Protein AF-A0A5S4F468-F1 (afdb_monomer)

Sequence (170 aa):
MPEMDIAKIVAVVKQGKTVVSGEDSMIVDAVLRATEENRKATFYVPRALHEEVMARYWTSERLKQTGTEPVSDEEARRIKAELDLDINGYSNRIDCPRCGHVYDMYEFLKQGIAEHGREIVEGILALEDAAVIRVNPVQSLVCPNCKLLMRGHPHYYGHCQYACCRGGQV

pLDDT: mean 80.45, std 15.69, range [24.47, 96.12]

Structure (mmCIF, N/CA/C/O backbone):
data_AF-A0A5S4F468-F1
#
_entry.id   AF-A0A5S4F468-F1
#
loop_
_atom_site.group_PDB
_atom_site.id
_atom_site.type_symbol
_atom_site.label_atom_id
_atom_site.label_alt_id
_atom_site.label_comp_id
_atom_site.label_asym_id
_atom_site.label_entity_id
_atom_site.label_seq_id
_atom_site.pdbx_PDB_ins_code
_atom_site.Cartn_x
_atom_site.Cartn_y
_atom_site.Cartn_z
_atom_site.occupancy
_atom_site.B_iso_or_equiv
_atom_site.auth_seq_id
_atom_site.auth_comp_id
_atom_site.auth_asym_id
_atom_site.auth_atom_id
_atom_site.pdbx_PDB_model_num
ATOM 1 N N . MET A 1 1 ? 21.076 -14.473 -15.561 1.00 47.00 1 MET A N 1
ATOM 2 C CA . MET A 1 1 ? 19.939 -13.556 -15.776 1.00 47.00 1 MET A CA 1
ATOM 3 C C . MET A 1 1 ? 18.676 -14.382 -15.650 1.00 47.00 1 MET A C 1
ATOM 5 O O . MET A 1 1 ? 18.657 -15.445 -16.261 1.00 47.00 1 MET A O 1
ATOM 9 N N . PRO A 1 2 ? 17.692 -13.976 -14.835 1.00 62.06 2 PRO A N 1
ATOM 10 C CA . PRO A 1 2 ? 16.411 -14.669 -14.799 1.00 62.06 2 PRO A CA 1
ATOM 11 C C . PRO A 1 2 ? 15.790 -14.651 -16.200 1.00 62.06 2 PRO A C 1
ATOM 13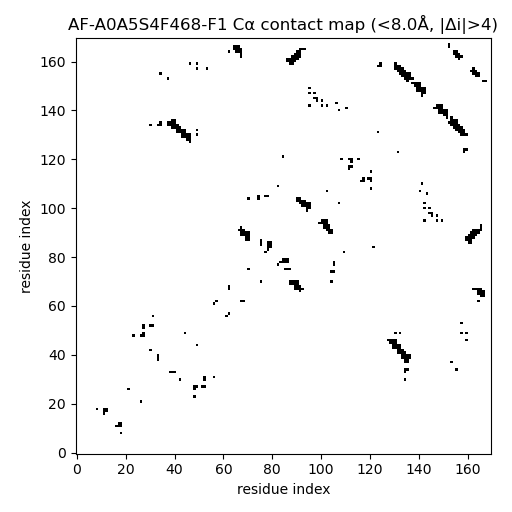 O O . PRO A 1 2 ? 15.835 -13.637 -16.897 1.00 62.06 2 PRO A O 1
ATOM 16 N N . GLU A 1 3 ? 15.295 -15.803 -16.635 1.00 73.56 3 GLU A N 1
ATOM 17 C CA . GLU A 1 3 ? 14.677 -15.959 -17.946 1.00 73.56 3 GLU A CA 1
ATOM 18 C C . GLU A 1 3 ? 13.300 -15.285 -17.949 1.00 73.56 3 GLU A C 1
ATOM 20 O O . GLU A 1 3 ? 12.520 -15.414 -17.004 1.00 73.56 3 GLU A O 1
ATOM 25 N N . MET A 1 4 ? 13.011 -14.526 -19.004 1.00 78.62 4 MET A N 1
ATOM 26 C CA . MET A 1 4 ? 11.739 -13.828 -19.139 1.00 78.62 4 MET A CA 1
ATOM 27 C C . MET A 1 4 ? 10.638 -14.819 -19.535 1.00 78.62 4 MET A C 1
ATOM 29 O O . MET A 1 4 ? 10.626 -15.341 -20.649 1.00 78.62 4 MET A O 1
ATOM 33 N N . ASP A 1 5 ? 9.673 -15.032 -18.642 1.00 87.62 5 ASP A N 1
ATOM 34 C CA . ASP A 1 5 ? 8.510 -15.887 -18.894 1.00 87.62 5 ASP A CA 1
ATOM 35 C C . ASP A 1 5 ? 7.449 -15.140 -19.725 1.00 87.62 5 ASP A C 1
ATOM 37 O O . ASP A 1 5 ? 6.533 -14.489 -19.209 1.00 87.62 5 ASP A O 1
ATOM 41 N N . ILE A 1 6 ? 7.580 -15.232 -21.051 1.00 88.81 6 ILE A N 1
ATOM 42 C CA . ILE A 1 6 ? 6.653 -14.616 -22.011 1.00 88.81 6 ILE A CA 1
ATOM 43 C C . ILE A 1 6 ? 5.212 -15.112 -21.816 1.00 88.81 6 ILE A C 1
ATOM 45 O O . ILE A 1 6 ? 4.272 -14.340 -22.016 1.00 88.81 6 ILE A O 1
ATOM 49 N N . ALA A 1 7 ? 5.001 -16.367 -21.408 1.00 92.31 7 ALA A N 1
ATOM 50 C CA . ALA A 1 7 ? 3.656 -16.917 -21.249 1.00 92.31 7 ALA A CA 1
ATOM 51 C C . ALA A 1 7 ? 2.892 -16.207 -20.123 1.00 92.31 7 ALA A C 1
ATOM 53 O O . ALA A 1 7 ? 1.719 -15.856 -20.298 1.00 92.31 7 ALA A O 1
ATOM 54 N N . LYS A 1 8 ? 3.566 -15.913 -19.005 1.00 88.25 8 LYS A N 1
ATOM 55 C CA . LYS A 1 8 ? 2.991 -15.114 -17.912 1.00 88.25 8 LYS A CA 1
ATOM 56 C C . LYS A 1 8 ? 2.694 -13.679 -18.337 1.00 88.25 8 LYS A C 1
ATOM 58 O O . LYS A 1 8 ? 1.619 -13.171 -18.021 1.00 88.25 8 LYS A O 1
ATOM 63 N N . ILE A 1 9 ? 3.584 -13.050 -19.108 1.00 87.50 9 ILE A N 1
ATOM 64 C CA . ILE A 1 9 ? 3.349 -11.702 -19.656 1.00 87.50 9 ILE A CA 1
ATOM 65 C C . ILE A 1 9 ? 2.096 -11.701 -20.542 1.00 87.50 9 ILE A C 1
ATOM 67 O O . ILE A 1 9 ? 1.200 -10.876 -20.356 1.00 87.50 9 ILE A O 1
ATOM 71 N N . VAL A 1 10 ? 1.982 -12.664 -21.461 1.00 90.56 10 VAL A N 1
ATOM 72 C CA . VAL A 1 10 ? 0.810 -12.807 -22.339 1.00 90.56 10 VAL A CA 1
ATOM 73 C C . VAL A 1 10 ? -0.467 -13.038 -21.530 1.00 90.56 10 VAL A C 1
ATOM 75 O O . VAL A 1 10 ? -1.507 -12.466 -21.86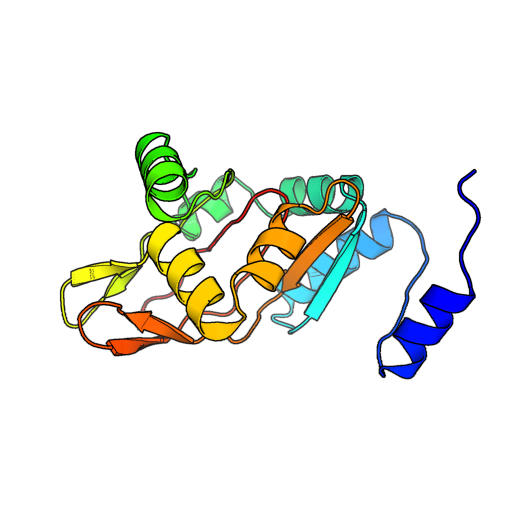2 1.00 90.56 10 VAL A O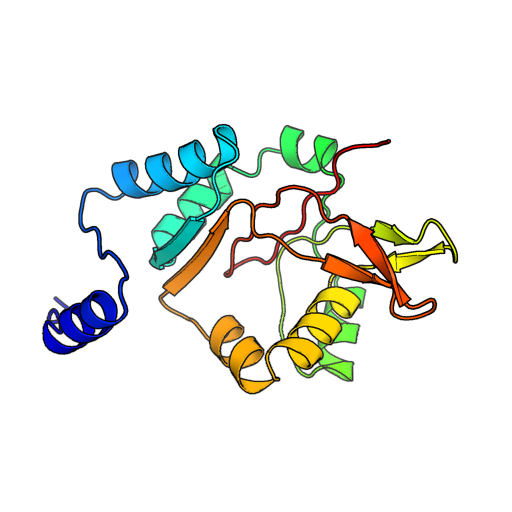 1
ATOM 78 N N . ALA A 1 11 ? -0.414 -13.841 -20.466 1.00 91.94 11 ALA A N 1
ATOM 79 C CA . ALA A 1 11 ? -1.563 -14.080 -19.596 1.00 91.94 11 ALA A CA 1
ATOM 80 C C . ALA A 1 11 ? -2.050 -12.790 -18.915 1.00 91.94 11 ALA A C 1
ATOM 82 O O . ALA A 1 11 ? -3.249 -12.514 -18.934 1.00 91.94 11 ALA A O 1
ATOM 83 N N . VAL A 1 12 ? -1.134 -11.972 -18.385 1.00 87.62 12 VAL A N 1
ATOM 84 C CA . VAL A 1 12 ? -1.458 -10.672 -17.771 1.00 87.62 12 VAL A CA 1
ATOM 85 C C . VAL A 1 12 ? -2.080 -9.722 -18.797 1.00 87.62 12 VAL A C 1
ATOM 87 O O . VAL A 1 12 ? -3.121 -9.119 -18.533 1.00 87.62 12 VAL A O 1
ATOM 90 N N . VAL A 1 13 ? -1.506 -9.636 -20.000 1.00 91.56 13 VAL A N 1
ATOM 91 C CA . VAL A 1 13 ? -2.027 -8.766 -21.067 1.00 91.56 13 VAL A CA 1
ATOM 92 C C . VAL A 1 13 ? -3.424 -9.199 -21.525 1.00 91.56 13 VAL A C 1
ATOM 94 O O . VAL A 1 13 ? -4.307 -8.359 -21.699 1.00 91.56 13 VAL A O 1
ATOM 97 N N . LYS A 1 14 ? -3.685 -10.509 -21.638 1.00 92.88 14 LYS A N 1
ATOM 98 C CA . LYS A 1 14 ? -5.017 -11.046 -21.982 1.00 92.88 14 LYS A CA 1
ATOM 99 C C . LYS A 1 14 ? -6.108 -10.693 -20.966 1.00 92.88 14 LYS A C 1
ATOM 101 O O . LYS A 1 14 ? -7.279 -10.694 -21.328 1.00 92.88 14 LYS A O 1
ATOM 106 N N . GLN A 1 15 ? -5.747 -10.353 -19.730 1.00 89.62 15 GLN A N 1
ATOM 107 C CA . GLN A 1 15 ? -6.682 -9.866 -18.708 1.00 89.62 15 GLN A CA 1
ATOM 108 C C . GLN A 1 15 ? -6.983 -8.358 -18.836 1.00 89.62 15 GLN A C 1
ATOM 110 O O . GLN A 1 15 ? -7.555 -7.758 -17.924 1.00 89.62 15 GLN A O 1
ATOM 115 N N . GLY A 1 16 ? -6.579 -7.720 -19.942 1.00 85.62 16 GLY A N 1
ATOM 116 C CA . GLY A 1 16 ? -6.773 -6.288 -20.183 1.00 85.62 16 GLY A CA 1
ATOM 117 C C . GLY A 1 16 ? -5.807 -5.400 -19.397 1.00 85.62 16 GLY A C 1
ATOM 118 O O . GLY A 1 16 ? -6.103 -4.228 -19.165 1.00 85.62 16 GLY A O 1
ATOM 119 N N . LYS A 1 17 ? -4.679 -5.953 -18.936 1.00 88.19 17 LYS A N 1
ATOM 120 C CA . LYS A 1 17 ? -3.620 -5.208 -18.243 1.00 88.19 17 LYS A CA 1
ATOM 121 C C . LYS A 1 17 ? -2.513 -4.812 -19.218 1.00 88.19 17 LYS A C 1
ATOM 123 O O . LYS A 1 17 ? -2.329 -5.441 -20.256 1.00 88.19 17 LYS A O 1
ATOM 128 N N . THR A 1 18 ? -1.742 -3.798 -18.844 1.00 88.44 18 THR A N 1
ATOM 129 C CA . THR A 1 18 ? -0.567 -3.350 -19.600 1.00 88.44 18 THR A CA 1
ATOM 130 C C . THR A 1 18 ? 0.695 -3.698 -18.825 1.00 88.44 18 THR A C 1
ATOM 132 O O . THR A 1 18 ? 0.766 -3.439 -17.625 1.00 88.44 18 THR A O 1
ATOM 135 N N . VAL A 1 19 ? 1.692 -4.254 -19.514 1.00 90.00 19 VAL A N 1
ATOM 136 C CA . VAL A 1 19 ? 3.047 -4.454 -18.985 1.00 90.00 19 VAL A CA 1
ATOM 137 C C . VAL A 1 19 ? 3.958 -3.414 -19.630 1.00 90.00 19 VAL A C 1
ATOM 139 O O . VAL A 1 19 ? 3.964 -3.276 -20.852 1.00 90.00 19 VAL A O 1
ATOM 142 N N . VAL A 1 20 ? 4.701 -2.670 -18.812 1.00 89.38 20 VAL A N 1
ATOM 143 C CA . VAL A 1 20 ? 5.655 -1.648 -19.260 1.00 89.38 20 VAL A CA 1
ATOM 144 C C . VAL A 1 20 ? 7.045 -2.070 -18.800 1.00 89.38 20 VAL A C 1
ATOM 146 O O . VAL A 1 20 ? 7.231 -2.377 -17.628 1.00 89.38 20 VAL A O 1
ATOM 149 N N . SER A 1 21 ? 8.006 -2.083 -19.722 1.00 88.69 21 SER A N 1
ATOM 150 C CA . SER A 1 21 ? 9.425 -2.309 -19.440 1.00 88.69 21 SER A CA 1
ATOM 151 C C . SER A 1 21 ? 10.203 -1.089 -19.915 1.00 88.69 21 SER A C 1
ATOM 153 O O . SER A 1 21 ? 10.011 -0.646 -21.046 1.00 88.69 21 SER A O 1
ATOM 155 N N . GLY A 1 22 ? 11.068 -0.547 -19.068 1.00 90.19 22 GLY A N 1
ATOM 156 C CA . GLY A 1 22 ? 11.869 0.634 -19.369 1.00 90.19 22 GLY A CA 1
ATOM 157 C C . GLY A 1 22 ? 12.876 0.904 -18.261 1.00 90.19 22 GLY A C 1
ATOM 158 O O . GLY A 1 22 ? 13.072 0.056 -17.395 1.00 90.19 22 GLY A O 1
ATOM 159 N N . GLU A 1 23 ? 13.510 2.072 -18.307 1.00 94.50 23 GLU A N 1
ATOM 160 C CA . GLU A 1 23 ? 14.454 2.499 -17.273 1.00 94.50 23 GLU A CA 1
ATOM 161 C C . GLU A 1 23 ? 13.760 2.681 -15.917 1.00 94.50 23 GLU A C 1
ATOM 163 O O . GLU A 1 23 ? 12.628 3.169 -15.845 1.00 94.50 23 GLU A O 1
ATOM 168 N N . ASP A 1 24 ? 14.467 2.332 -14.845 1.00 94.56 24 ASP A N 1
ATOM 169 C CA . ASP A 1 24 ? 13.992 2.416 -13.460 1.00 94.56 24 ASP A CA 1
ATOM 170 C C . ASP A 1 24 ? 13.454 3.816 -13.115 1.00 94.56 24 ASP A C 1
ATOM 172 O O . ASP A 1 24 ? 12.340 3.955 -12.603 1.00 94.56 24 ASP A O 1
ATOM 176 N N . SER A 1 25 ? 14.185 4.863 -13.512 1.00 95.00 25 SER A N 1
ATOM 177 C CA . SER A 1 25 ? 13.814 6.272 -13.324 1.00 95.00 25 SER A CA 1
ATOM 178 C C . SER A 1 25 ? 12.472 6.627 -13.973 1.00 95.00 25 SER A C 1
ATOM 180 O O . SER A 1 25 ? 11.645 7.303 -13.363 1.00 95.00 25 SER A O 1
ATOM 182 N N . MET A 1 26 ? 12.210 6.122 -15.183 1.00 96.12 26 MET A N 1
ATOM 183 C CA . MET A 1 26 ? 10.952 6.344 -15.898 1.00 96.12 26 MET A CA 1
ATOM 184 C C . MET A 1 26 ? 9.768 5.734 -15.137 1.00 96.12 26 MET A C 1
ATOM 186 O O . MET A 1 26 ? 8.693 6.335 -15.080 1.00 96.12 26 MET A O 1
ATOM 190 N N . ILE A 1 27 ? 9.948 4.544 -14.556 1.00 94.62 27 ILE A N 1
ATOM 191 C CA . ILE A 1 27 ? 8.904 3.872 -13.774 1.00 94.62 27 ILE A CA 1
ATOM 192 C C . ILE A 1 27 ? 8.648 4.624 -12.465 1.00 94.62 27 ILE A C 1
ATOM 194 O O . ILE A 1 27 ? 7.490 4.884 -12.136 1.00 94.62 27 ILE A O 1
ATOM 198 N N . VAL A 1 28 ? 9.705 5.028 -11.756 1.00 93.81 28 VAL A N 1
ATOM 199 C CA . VAL A 1 28 ? 9.604 5.825 -10.522 1.00 93.81 28 VAL A CA 1
ATOM 200 C C . VAL A 1 28 ? 8.862 7.138 -10.787 1.00 93.81 28 VAL A C 1
ATOM 202 O O . VAL A 1 28 ? 7.883 7.445 -10.102 1.00 93.81 28 VAL A O 1
ATOM 205 N N . ASP A 1 29 ? 9.250 7.876 -11.828 1.00 94.62 29 ASP A N 1
ATOM 206 C CA . ASP A 1 29 ? 8.608 9.140 -12.197 1.00 94.62 29 ASP A CA 1
ATOM 207 C C . ASP A 1 29 ? 7.143 8.939 -12.622 1.00 94.62 29 ASP A C 1
ATOM 209 O O . ASP A 1 29 ? 6.286 9.767 -12.307 1.00 94.62 29 ASP A O 1
ATOM 213 N N . ALA A 1 30 ? 6.807 7.825 -13.284 1.00 94.12 30 ALA A N 1
ATOM 214 C CA . ALA A 1 30 ? 5.423 7.502 -13.634 1.00 94.12 30 ALA A CA 1
ATOM 215 C C . ALA A 1 30 ? 4.537 7.285 -12.393 1.00 94.12 30 ALA A C 1
ATOM 217 O O . ALA A 1 30 ? 3.392 7.751 -12.369 1.00 94.12 30 ALA A O 1
ATOM 218 N N . VAL A 1 31 ? 5.057 6.616 -11.358 1.00 90.44 31 VAL A N 1
ATOM 219 C CA . VAL A 1 31 ? 4.343 6.408 -10.086 1.00 90.44 31 VAL A CA 1
ATOM 220 C C . VAL A 1 31 ? 4.129 7.737 -9.356 1.00 90.44 31 VAL A C 1
ATOM 222 O O . VAL A 1 31 ? 3.010 8.040 -8.924 1.00 90.44 31 VAL A O 1
ATOM 225 N N . LEU A 1 32 ? 5.181 8.554 -9.246 1.00 89.69 32 LEU A N 1
ATOM 226 C CA . LEU A 1 32 ? 5.118 9.853 -8.572 1.00 89.69 32 LEU A CA 1
ATOM 227 C C . LEU A 1 32 ? 4.145 10.800 -9.282 1.00 89.69 32 LEU A C 1
ATOM 229 O O . LEU A 1 32 ? 3.236 11.332 -8.643 1.00 89.69 32 LEU A O 1
ATOM 233 N N . ARG A 1 33 ? 4.229 10.906 -10.613 1.00 91.44 33 ARG A N 1
ATOM 234 C CA . ARG A 1 33 ? 3.299 11.715 -11.414 1.00 91.44 33 ARG A CA 1
ATOM 235 C C . ARG A 1 33 ? 1.853 11.265 -11.291 1.00 91.44 33 ARG A C 1
ATOM 237 O O . ARG A 1 33 ? 0.963 12.103 -11.188 1.00 91.44 33 ARG A O 1
ATOM 244 N N . ALA A 1 34 ? 1.586 9.956 -11.293 1.00 89.56 34 ALA A N 1
ATOM 245 C CA . ALA A 1 34 ? 0.227 9.460 -11.078 1.00 89.56 34 ALA A CA 1
ATOM 246 C C . ALA A 1 34 ? -0.335 9.940 -9.730 1.00 89.56 34 ALA A C 1
ATOM 248 O O . ALA A 1 34 ? -1.534 10.204 -9.620 1.00 89.56 34 ALA A O 1
ATOM 249 N N . THR A 1 35 ? 0.531 10.081 -8.727 1.00 81.75 35 THR A N 1
ATOM 250 C CA . THR A 1 35 ? 0.148 10.558 -7.400 1.00 81.75 35 THR A CA 1
ATOM 251 C C . THR A 1 35 ? -0.108 12.062 -7.396 1.00 81.75 35 THR A C 1
ATOM 253 O O . THR A 1 35 ? -1.159 12.491 -6.926 1.00 81.75 35 THR A O 1
ATOM 256 N N . GLU A 1 36 ? 0.801 12.852 -7.971 1.00 82.19 36 GLU A N 1
ATOM 257 C CA . GLU A 1 36 ? 0.681 14.314 -8.102 1.00 82.19 36 GLU A CA 1
ATOM 258 C C . GLU A 1 36 ? -0.551 14.734 -8.913 1.00 82.19 36 GLU A C 1
ATOM 260 O O . GLU A 1 36 ? -1.266 15.661 -8.544 1.00 82.19 36 GLU A O 1
ATOM 265 N N . GLU A 1 37 ? -0.842 14.012 -9.994 1.00 85.19 37 GLU A N 1
ATOM 266 C CA . GLU A 1 37 ? -1.972 14.284 -10.886 1.00 85.19 37 GLU A CA 1
ATOM 267 C C . GLU A 1 37 ? -3.299 13.686 -10.384 1.00 85.19 37 GLU A C 1
ATOM 269 O O . GLU A 1 37 ? -4.297 13.690 -11.106 1.00 85.19 37 GLU A O 1
ATOM 274 N N . ASN A 1 38 ? -3.326 13.141 -9.163 1.00 76.94 38 ASN A N 1
ATOM 275 C CA . ASN A 1 38 ? -4.496 12.500 -8.561 1.00 76.94 38 ASN A CA 1
ATOM 276 C C . ASN A 1 38 ? -5.126 11.397 -9.447 1.00 76.94 38 ASN A C 1
ATOM 278 O O . ASN A 1 38 ? -6.347 11.201 -9.484 1.00 76.94 38 ASN A O 1
ATOM 282 N N . ARG A 1 39 ? -4.296 10.673 -10.210 1.00 85.31 39 ARG A N 1
ATOM 283 C CA . ARG A 1 39 ? -4.739 9.567 -11.068 1.00 85.31 39 ARG A CA 1
ATOM 284 C C . ARG A 1 39 ? -4.917 8.299 -10.251 1.00 85.31 39 ARG A C 1
ATOM 286 O O . ARG A 1 39 ? -4.223 8.083 -9.265 1.00 85.31 39 ARG A O 1
ATOM 293 N N . LYS A 1 40 ? -5.812 7.424 -10.708 1.00 84.88 40 LYS A N 1
ATOM 294 C CA . LYS A 1 40 ? -6.004 6.090 -10.129 1.00 84.88 40 LYS A CA 1
ATOM 295 C C . LYS A 1 40 ? -5.160 5.083 -10.890 1.00 84.88 40 LYS A C 1
ATOM 297 O O . LYS A 1 40 ? -5.371 4.902 -12.088 1.00 84.88 40 LYS A O 1
ATOM 302 N N . ALA A 1 41 ? -4.229 4.430 -10.210 1.00 87.12 41 ALA A N 1
ATOM 303 C CA . ALA A 1 41 ? -3.353 3.441 -10.826 1.00 87.12 41 ALA A CA 1
ATOM 304 C C . ALA A 1 41 ? -2.933 2.359 -9.826 1.00 87.12 41 ALA A C 1
ATOM 306 O O . ALA A 1 41 ? -3.004 2.533 -8.610 1.00 87.12 41 ALA A O 1
ATOM 307 N N . THR A 1 42 ? -2.511 1.209 -10.336 1.00 87.56 42 THR A N 1
ATOM 308 C CA . THR A 1 42 ? -1.855 0.169 -9.541 1.00 87.56 42 THR A CA 1
ATOM 309 C C . THR A 1 42 ? -0.629 -0.292 -10.305 1.00 87.56 42 THR A C 1
ATOM 311 O O . THR A 1 42 ? -0.743 -0.674 -11.468 1.00 87.56 42 THR A O 1
ATOM 314 N N . PHE A 1 43 ? 0.525 -0.218 -9.656 1.00 89.81 43 PHE A N 1
ATOM 315 C CA . PHE A 1 43 ? 1.813 -0.601 -10.208 1.00 89.81 43 PHE A CA 1
ATOM 316 C C . PHE A 1 43 ? 2.308 -1.846 -9.485 1.00 89.81 43 PHE A C 1
ATOM 318 O O . PHE A 1 43 ? 2.239 -1.921 -8.262 1.00 89.81 43 PHE A O 1
ATOM 325 N N . TYR A 1 44 ? 2.814 -2.808 -10.245 1.00 89.12 44 TYR A N 1
ATOM 326 C CA . TYR A 1 44 ? 3.537 -3.962 -9.727 1.00 89.12 44 TYR A CA 1
ATOM 327 C C . TYR A 1 44 ? 4.994 -3.738 -10.106 1.00 89.12 44 TYR A C 1
ATOM 329 O O . TYR A 1 44 ? 5.312 -3.711 -11.295 1.00 89.12 44 TYR A O 1
ATOM 337 N N . VAL A 1 45 ? 5.845 -3.480 -9.121 1.00 90.38 45 VAL A N 1
ATOM 338 C CA . VAL A 1 45 ? 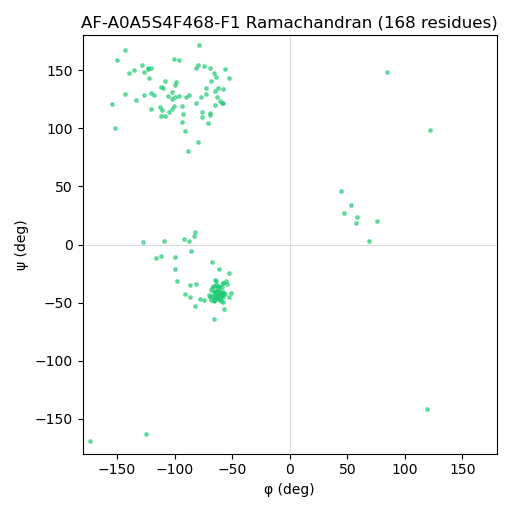7.235 -3.064 -9.344 1.00 90.38 45 VAL A CA 1
ATOM 339 C C . VAL A 1 45 ? 8.191 -3.944 -8.548 1.00 90.38 45 VAL A C 1
ATOM 341 O O . VAL A 1 45 ? 7.789 -4.476 -7.514 1.00 90.38 45 VAL A O 1
ATOM 344 N N . PRO A 1 46 ? 9.453 -4.101 -8.975 1.00 90.44 46 PRO A N 1
ATOM 345 C CA . PRO A 1 46 ? 10.481 -4.687 -8.127 1.00 90.44 46 PRO A CA 1
ATOM 346 C C . PRO A 1 46 ? 10.611 -3.924 -6.808 1.00 90.44 46 PRO A C 1
ATOM 348 O O . PRO A 1 46 ? 10.411 -2.705 -6.759 1.00 90.44 46 PRO A O 1
ATOM 351 N N . ARG A 1 47 ? 11.016 -4.628 -5.750 1.00 86.31 47 ARG A N 1
ATOM 352 C CA . ARG A 1 47 ? 11.230 -4.033 -4.423 1.00 86.31 47 ARG A CA 1
ATOM 353 C C . ARG A 1 47 ? 12.130 -2.789 -4.449 1.00 86.31 47 ARG A C 1
ATOM 355 O O . ARG A 1 47 ? 11.794 -1.796 -3.812 1.00 86.31 47 ARG A O 1
ATOM 362 N N . ALA A 1 48 ? 13.210 -2.809 -5.230 1.00 89.81 48 ALA A N 1
ATOM 363 C CA . ALA A 1 48 ? 14.136 -1.679 -5.347 1.00 89.81 48 ALA A CA 1
ATOM 364 C C . ALA A 1 48 ? 13.449 -0.390 -5.842 1.00 89.81 48 ALA A C 1
ATOM 366 O O . ALA A 1 48 ? 13.646 0.677 -5.266 1.00 89.81 48 ALA A O 1
ATOM 367 N N . LEU A 1 49 ? 12.571 -0.491 -6.849 1.00 91.44 49 LEU A N 1
ATOM 368 C CA . LEU A 1 49 ? 11.818 0.668 -7.342 1.00 91.44 49 LEU A CA 1
ATOM 369 C C . LEU A 1 49 ? 10.822 1.170 -6.306 1.00 91.44 49 LEU A C 1
ATOM 371 O O . LEU A 1 49 ? 10.620 2.372 -6.173 1.00 91.44 49 LEU A O 1
ATOM 375 N N . HIS A 1 50 ? 10.196 0.262 -5.560 1.00 87.69 50 HIS A N 1
ATOM 376 C CA . HIS A 1 50 ? 9.329 0.664 -4.463 1.00 87.69 50 HIS A CA 1
ATOM 377 C C . HIS A 1 50 ? 10.099 1.443 -3.396 1.00 87.69 50 HIS A C 1
ATOM 379 O O . HIS A 1 50 ? 9.634 2.499 -2.981 1.00 87.69 50 HIS A O 1
ATOM 385 N N . GLU A 1 51 ? 11.270 0.966 -2.975 1.00 86.88 51 GLU A N 1
ATOM 386 C CA . GLU A 1 51 ? 12.119 1.671 -2.008 1.00 86.88 51 GLU A CA 1
ATOM 387 C C . GLU A 1 51 ? 12.499 3.075 -2.509 1.00 86.88 51 GLU A C 1
ATOM 389 O O . GLU A 1 51 ? 12.399 4.042 -1.750 1.00 86.88 51 GLU A O 1
ATOM 394 N N . GLU A 1 52 ? 12.821 3.220 -3.797 1.00 91.12 52 GLU A N 1
ATOM 395 C CA . GLU A 1 52 ? 13.108 4.523 -4.405 1.00 91.12 52 GLU A CA 1
ATOM 396 C C . GLU A 1 52 ? 11.883 5.450 -4.427 1.00 91.12 52 GLU A C 1
ATOM 398 O O . GLU A 1 52 ? 11.975 6.614 -4.020 1.00 91.12 52 GLU A O 1
ATOM 403 N N . VAL A 1 53 ? 10.714 4.947 -4.844 1.00 88.94 53 VAL A N 1
ATOM 404 C CA . VAL A 1 53 ? 9.472 5.732 -4.807 1.00 88.94 53 VAL A CA 1
ATOM 405 C C . VAL A 1 53 ? 9.170 6.165 -3.373 1.00 88.94 53 VAL A C 1
ATOM 407 O O . VAL A 1 53 ? 8.862 7.334 -3.150 1.00 88.94 53 VAL A O 1
ATOM 410 N N . MET A 1 54 ? 9.288 5.265 -2.392 1.00 82.44 54 MET A N 1
ATOM 411 C CA . MET A 1 54 ? 9.016 5.575 -0.986 1.00 82.44 54 MET A CA 1
ATOM 412 C C . MET A 1 54 ? 9.956 6.649 -0.447 1.00 82.44 54 MET A C 1
ATOM 414 O O . MET A 1 54 ? 9.485 7.591 0.191 1.00 82.44 54 MET A O 1
ATOM 418 N N . ALA A 1 55 ? 11.253 6.556 -0.749 1.00 85.06 55 ALA A N 1
ATOM 419 C CA . ALA A 1 55 ? 12.244 7.542 -0.332 1.00 85.06 55 ALA A CA 1
ATOM 420 C C . ALA A 1 55 ? 11.969 8.941 -0.913 1.00 85.06 55 ALA A C 1
ATOM 422 O O . ALA A 1 55 ? 12.184 9.944 -0.232 1.00 85.06 55 ALA A O 1
ATOM 423 N N . ARG A 1 56 ? 11.472 9.026 -2.156 1.00 86.94 56 ARG A N 1
ATOM 424 C CA . ARG A 1 56 ? 11.137 10.305 -2.810 1.00 86.94 56 ARG A CA 1
ATOM 425 C C . ARG A 1 56 ? 9.767 10.842 -2.393 1.00 86.94 56 ARG A C 1
ATOM 427 O O . ARG A 1 56 ? 9.587 12.055 -2.302 1.00 86.94 56 ARG A O 1
ATOM 434 N N . TYR A 1 57 ? 8.804 9.959 -2.147 1.00 82.12 57 TYR A N 1
ATOM 435 C CA . TYR A 1 57 ? 7.433 10.332 -1.817 1.00 82.12 57 TYR A CA 1
ATOM 436 C C . TYR A 1 57 ? 7.288 10.778 -0.355 1.00 82.12 57 TYR A C 1
ATOM 438 O O . TYR A 1 57 ? 6.687 11.820 -0.079 1.00 82.12 57 TYR A O 1
ATOM 446 N N . TRP A 1 58 ? 7.852 10.020 0.589 1.00 79.12 58 TRP A N 1
ATOM 447 C CA . TRP A 1 58 ? 7.703 10.265 2.024 1.00 79.12 58 TRP A CA 1
ATOM 448 C C . TRP A 1 58 ? 8.765 11.211 2.572 1.00 79.12 58 TRP A C 1
ATOM 450 O O . TRP A 1 58 ? 9.729 10.813 3.219 1.00 79.12 58 TRP A O 1
ATOM 460 N N . THR A 1 59 ? 8.550 12.506 2.363 1.00 82.50 59 THR A N 1
ATOM 461 C CA . THR A 1 59 ? 9.349 13.542 3.022 1.00 82.50 59 THR A CA 1
ATOM 462 C C . THR A 1 59 ? 8.873 13.772 4.459 1.00 82.50 59 THR A C 1
ATOM 464 O O . THR A 1 59 ? 7.697 13.588 4.780 1.00 82.50 59 THR A O 1
ATOM 467 N N . SER A 1 60 ? 9.759 14.258 5.335 1.00 82.31 60 SER A N 1
ATOM 468 C CA . SER A 1 60 ? 9.393 14.654 6.706 1.00 82.31 60 SER A CA 1
ATOM 469 C C . SER A 1 60 ? 8.264 15.689 6.742 1.00 82.31 60 SER A C 1
ATOM 471 O O . SER A 1 60 ? 7.468 15.714 7.678 1.00 82.31 60 SER A O 1
ATOM 473 N N . GLU A 1 61 ? 8.190 16.556 5.731 1.00 82.50 61 GLU A N 1
ATOM 474 C CA . GLU A 1 61 ? 7.092 17.504 5.567 1.00 82.50 61 GLU A CA 1
ATOM 475 C C . GLU A 1 61 ? 5.784 16.786 5.233 1.00 82.50 61 GLU A C 1
ATOM 477 O O . GLU A 1 61 ? 4.776 17.027 5.898 1.00 82.50 61 GLU A O 1
ATOM 482 N N . ARG A 1 62 ? 5.803 15.857 4.269 1.00 78.38 62 ARG A N 1
ATOM 483 C CA . ARG A 1 62 ? 4.614 15.087 3.902 1.00 78.38 62 ARG A CA 1
ATOM 484 C C . ARG A 1 62 ? 4.122 14.249 5.076 1.00 78.38 62 ARG A C 1
ATOM 486 O O . ARG A 1 62 ? 2.929 14.281 5.344 1.00 78.38 62 ARG A O 1
ATOM 493 N N . LEU A 1 63 ? 5.001 13.577 5.822 1.00 77.12 63 LEU A N 1
ATOM 494 C CA . LEU A 1 63 ? 4.622 12.819 7.025 1.00 77.12 63 LEU A CA 1
ATOM 495 C C . LEU A 1 63 ? 3.896 13.701 8.056 1.00 77.12 63 LEU A C 1
ATOM 497 O O . LEU A 1 63 ? 2.855 13.312 8.575 1.00 77.12 63 LEU A O 1
ATOM 501 N N . LYS A 1 64 ? 4.381 14.931 8.289 1.00 79.50 64 LYS A N 1
ATOM 502 C CA . LYS A 1 64 ? 3.720 15.902 9.180 1.00 79.50 64 LYS A CA 1
ATOM 503 C C . LYS A 1 64 ? 2.367 16.366 8.641 1.00 79.50 64 LYS A C 1
ATOM 505 O O . LYS A 1 64 ? 1.390 16.366 9.383 1.00 79.50 64 LYS A O 1
ATOM 510 N N . GLN A 1 65 ? 2.304 16.755 7.366 1.00 76.06 65 GLN A N 1
ATOM 511 C CA . GLN A 1 65 ? 1.064 17.204 6.716 1.00 76.06 65 GLN A CA 1
ATOM 512 C C . GLN A 1 65 ? 0.000 16.108 6.702 1.00 76.06 65 GLN A C 1
ATOM 514 O O . GLN A 1 65 ? -1.188 16.388 6.828 1.00 76.06 65 GLN A O 1
ATOM 519 N N . THR A 1 66 ? 0.451 14.867 6.543 1.00 71.00 66 THR A N 1
ATOM 520 C CA . THR A 1 66 ? -0.398 13.690 6.473 1.00 71.00 66 THR A CA 1
ATOM 521 C C . THR A 1 66 ? -0.615 13.037 7.829 1.00 71.00 66 THR A C 1
ATOM 523 O O . THR A 1 66 ? -1.196 11.973 7.852 1.00 71.00 66 THR A O 1
ATOM 526 N N . GLY A 1 67 ? -0.147 13.582 8.958 1.00 73.38 67 GLY A N 1
ATOM 527 C CA . GLY A 1 67 ? -0.340 12.971 10.285 1.00 73.38 67 GLY A CA 1
ATOM 528 C C . GLY A 1 67 ? -0.021 11.468 10.363 1.00 73.38 67 GLY A C 1
ATOM 529 O O . GLY A 1 67 ? -0.635 10.757 11.161 1.00 73.38 67 GLY A O 1
ATOM 530 N N . THR A 1 68 ? 0.867 10.998 9.489 1.00 75.56 68 THR A N 1
ATOM 531 C CA . THR A 1 68 ? 1.218 9.596 9.307 1.00 75.56 68 THR A CA 1
ATOM 532 C C . THR A 1 68 ? 2.373 9.280 10.236 1.00 75.56 68 THR A C 1
ATOM 534 O O . THR A 1 68 ? 3.399 9.962 10.225 1.00 75.56 68 THR A O 1
ATOM 537 N N . GLU A 1 69 ? 2.212 8.240 11.042 1.00 78.50 69 GLU A N 1
ATOM 538 C CA . GLU A 1 69 ? 3.190 7.831 12.045 1.00 78.50 69 GLU A CA 1
ATOM 539 C C . GLU A 1 69 ? 3.651 6.402 11.766 1.00 78.50 69 GLU A C 1
ATOM 541 O O . GLU A 1 69 ? 2.887 5.626 11.199 1.00 78.50 69 GLU A O 1
ATOM 546 N N . PRO A 1 70 ? 4.878 6.015 12.147 1.00 79.94 70 PRO A N 1
ATOM 547 C CA . PRO A 1 70 ? 5.267 4.612 12.130 1.00 79.94 70 PRO A CA 1
ATOM 548 C C . PRO A 1 70 ? 4.264 3.754 12.910 1.00 79.94 70 PRO A C 1
ATOM 550 O O . PRO A 1 70 ? 3.756 4.177 13.954 1.00 79.94 70 PRO A O 1
ATOM 553 N N . VAL A 1 71 ? 4.004 2.540 12.427 1.00 82.38 71 VAL A N 1
ATOM 554 C CA . VAL A 1 71 ? 3.258 1.538 13.194 1.00 82.38 71 VAL A CA 1
ATOM 555 C C . VAL A 1 71 ? 4.009 1.292 14.499 1.00 82.38 71 VAL A C 1
ATOM 557 O O . VAL A 1 71 ? 5.186 0.938 14.490 1.00 82.38 71 VAL A O 1
ATOM 560 N N . SER A 1 72 ? 3.333 1.510 15.625 1.00 86.12 72 SER A N 1
ATOM 561 C CA . SER A 1 72 ? 3.929 1.273 16.943 1.00 86.12 72 SER A CA 1
ATOM 562 C C . SER A 1 72 ? 4.133 -0.222 17.204 1.00 86.12 72 SER A C 1
ATOM 564 O O . SER A 1 72 ? 3.331 -1.039 16.752 1.00 86.12 72 SER A O 1
ATOM 566 N N . ASP A 1 73 ? 5.127 -0.576 18.023 1.00 89.38 73 ASP A N 1
ATOM 567 C CA . ASP A 1 73 ? 5.348 -1.966 18.451 1.00 89.38 73 ASP A CA 1
ATOM 568 C C . ASP A 1 73 ? 4.097 -2.588 19.085 1.00 89.38 73 ASP A C 1
ATOM 570 O O . ASP A 1 73 ? 3.841 -3.778 18.929 1.00 89.38 73 ASP A O 1
ATOM 574 N N . GLU A 1 74 ? 3.300 -1.790 19.799 1.00 90.31 74 GLU A N 1
ATOM 575 C CA . GLU A 1 74 ? 2.058 -2.260 20.411 1.00 90.31 74 GLU A CA 1
ATOM 576 C C . GLU A 1 74 ? 0.990 -2.599 19.367 1.00 90.31 74 GLU A C 1
ATOM 578 O O . GLU A 1 74 ? 0.364 -3.655 19.435 1.00 90.31 74 GLU A O 1
ATOM 583 N N . GLU A 1 75 ? 0.817 -1.739 18.362 1.00 88.31 75 GLU A N 1
ATOM 584 C CA . GLU A 1 75 ? -0.103 -1.980 17.248 1.00 88.31 75 GLU A CA 1
ATOM 585 C C . GLU A 1 75 ? 0.333 -3.202 16.426 1.00 88.31 75 GLU A C 1
ATOM 587 O O . GLU A 1 75 ? -0.499 -4.060 16.125 1.00 88.31 75 GLU A O 1
ATOM 592 N N . ALA A 1 76 ? 1.634 -3.333 16.144 1.00 89.50 76 ALA A N 1
ATOM 593 C CA . ALA A 1 76 ? 2.201 -4.492 15.459 1.00 89.50 76 ALA A CA 1
ATOM 594 C C . ALA A 1 76 ? 1.993 -5.788 16.261 1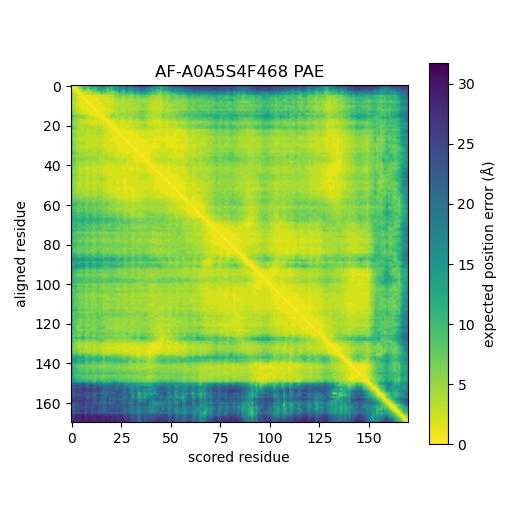.00 89.50 76 ALA A C 1
ATOM 596 O O . ALA A 1 76 ? 1.530 -6.786 15.709 1.00 89.50 76 ALA A O 1
ATOM 597 N N . ARG A 1 77 ? 2.242 -5.772 17.581 1.00 92.88 77 ARG A N 1
ATOM 598 C CA . ARG A 1 77 ? 1.976 -6.921 18.464 1.00 92.88 77 ARG A CA 1
ATOM 599 C C . ARG A 1 77 ? 0.504 -7.310 18.478 1.00 92.88 77 ARG A C 1
ATOM 601 O O . ARG A 1 77 ? 0.205 -8.499 18.392 1.00 92.88 77 ARG A O 1
ATOM 608 N N . ARG A 1 78 ? -0.410 -6.339 18.561 1.00 93.81 78 ARG A N 1
ATOM 609 C CA . ARG A 1 78 ? -1.857 -6.595 18.508 1.00 93.81 78 ARG A CA 1
ATOM 610 C C . ARG A 1 78 ? -2.248 -7.257 17.189 1.00 93.81 78 ARG A C 1
ATOM 612 O O . ARG A 1 78 ? -2.957 -8.258 17.192 1.00 93.81 78 ARG A O 1
ATOM 619 N N . ILE A 1 79 ? -1.757 -6.734 16.066 1.00 92.12 79 ILE A N 1
ATOM 620 C CA . ILE A 1 79 ? -2.025 -7.291 14.733 1.00 92.12 79 ILE A CA 1
ATOM 621 C C . ILE A 1 79 ? -1.468 -8.707 14.611 1.00 92.12 79 ILE A C 1
ATOM 623 O O . ILE A 1 79 ? -2.179 -9.593 14.138 1.00 92.12 79 ILE A O 1
ATOM 627 N N . LYS A 1 80 ? -0.256 -8.956 15.114 1.00 93.31 80 LYS A N 1
ATOM 628 C CA . LYS A 1 80 ? 0.307 -10.304 15.126 1.00 93.31 80 LYS A CA 1
ATOM 629 C C . LYS A 1 80 ? -0.512 -11.259 15.995 1.00 93.31 80 LYS A C 1
ATOM 631 O O . LYS A 1 80 ? -0.793 -12.369 15.566 1.00 93.31 80 LYS A O 1
ATOM 636 N N . ALA A 1 81 ? -0.924 -10.838 17.188 1.00 95.75 81 ALA A N 1
ATOM 637 C CA . ALA A 1 81 ? -1.675 -11.682 18.115 1.00 95.75 81 ALA A CA 1
ATOM 638 C C . ALA A 1 81 ? -3.094 -12.010 17.621 1.00 95.75 81 ALA A C 1
ATOM 640 O O . ALA A 1 81 ? -3.564 -13.130 17.805 1.00 95.75 81 ALA A O 1
ATOM 641 N N . GLU A 1 82 ? -3.782 -11.045 17.011 1.00 95.56 82 GLU A N 1
ATOM 642 C CA . GLU A 1 82 ? -5.194 -11.190 16.644 1.00 95.56 82 GLU A CA 1
ATOM 643 C C . GLU A 1 82 ? -5.421 -11.590 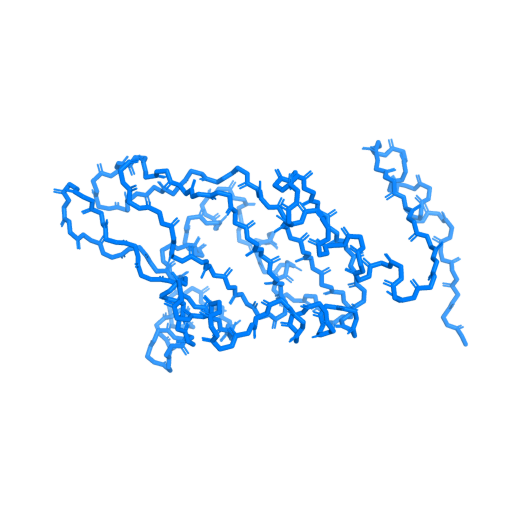15.183 1.00 95.56 82 GLU A C 1
ATOM 645 O O . GLU A 1 82 ? -6.413 -12.252 14.875 1.00 95.56 82 GLU A O 1
ATOM 650 N N . LEU A 1 83 ? -4.539 -11.174 14.270 1.00 92.88 83 LEU A N 1
ATOM 651 C CA . LEU A 1 83 ? -4.685 -11.418 12.833 1.00 92.88 83 LEU A CA 1
ATOM 652 C C . LEU A 1 83 ? -3.641 -12.395 12.278 1.00 92.88 83 LEU A C 1
ATOM 654 O O . LEU A 1 83 ? -3.813 -12.822 11.138 1.00 92.88 83 LEU A O 1
ATOM 658 N N . ASP A 1 84 ? -2.617 -12.760 13.056 1.00 93.31 84 ASP A N 1
ATOM 659 C CA . ASP A 1 84 ? -1.448 -13.560 12.646 1.00 93.31 84 ASP A CA 1
ATOM 660 C C . ASP A 1 84 ? -0.628 -12.949 11.495 1.00 93.31 84 ASP A C 1
ATOM 662 O O . ASP A 1 84 ? 0.115 -13.629 10.793 1.00 93.31 84 ASP A O 1
ATOM 666 N N . LEU A 1 85 ? -0.723 -11.631 11.316 1.00 87.38 85 LEU A N 1
ATOM 667 C CA . LEU A 1 85 ? 0.018 -10.902 10.289 1.00 87.38 85 LEU A CA 1
ATOM 668 C C . LEU A 1 85 ? 1.250 -10.230 10.896 1.00 87.38 85 LEU A C 1
ATOM 670 O O . LEU A 1 85 ? 1.169 -9.645 11.975 1.00 87.38 85 LEU A O 1
ATOM 674 N N . ASP A 1 86 ? 2.380 -10.307 10.196 1.00 84.75 86 ASP A N 1
ATOM 675 C CA . ASP A 1 86 ? 3.571 -9.513 10.505 1.00 84.75 86 ASP A CA 1
ATOM 676 C C . ASP A 1 86 ? 3.573 -8.266 9.621 1.00 84.75 86 ASP A C 1
ATOM 678 O O . ASP A 1 86 ? 3.370 -8.360 8.407 1.00 84.75 86 ASP A O 1
ATOM 682 N N . ILE A 1 87 ? 3.717 -7.095 10.234 1.00 79.19 87 ILE A N 1
ATOM 683 C CA . ILE A 1 87 ? 3.568 -5.821 9.539 1.00 79.19 87 ILE A CA 1
A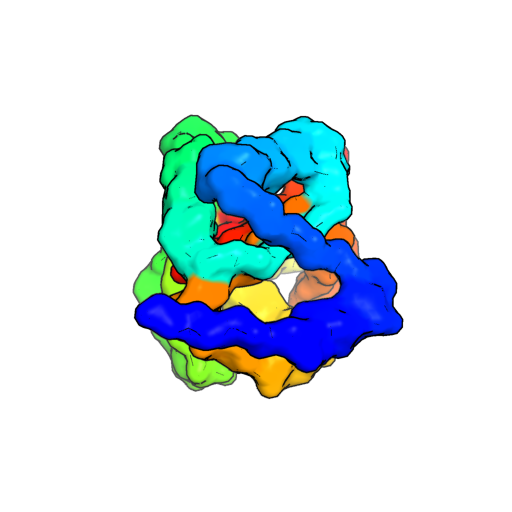TOM 684 C C . ILE A 1 87 ? 4.607 -4.802 9.989 1.00 79.19 87 ILE A C 1
ATOM 686 O O . ILE A 1 87 ? 5.005 -4.730 11.149 1.00 79.19 87 ILE A O 1
ATOM 690 N N . ASN A 1 88 ? 4.992 -3.948 9.050 1.00 72.00 88 ASN A N 1
ATOM 691 C CA . ASN A 1 88 ? 5.833 -2.790 9.286 1.00 72.00 88 ASN A CA 1
ATOM 692 C C . ASN A 1 88 ? 5.369 -1.621 8.400 1.00 72.00 88 ASN A C 1
ATOM 694 O O . ASN A 1 88 ? 4.557 -1.779 7.481 1.00 72.00 88 ASN A O 1
ATOM 698 N N . GLY A 1 89 ? 5.883 -0.429 8.692 1.00 74.06 89 GLY A N 1
ATOM 699 C CA . GLY A 1 89 ? 5.603 0.777 7.921 1.00 74.06 89 GLY A CA 1
ATOM 700 C C . GLY A 1 89 ? 4.938 1.853 8.763 1.00 74.06 89 GLY A C 1
ATOM 701 O O . GLY A 1 89 ? 5.288 2.058 9.923 1.00 74.06 89 GLY A O 1
ATOM 702 N N . TYR A 1 90 ? 3.997 2.554 8.153 1.00 73.56 90 TYR A N 1
ATOM 703 C CA . TYR A 1 90 ? 3.319 3.714 8.688 1.00 73.56 90 TYR A CA 1
ATOM 704 C C . TYR A 1 90 ? 1.794 3.527 8.722 1.00 73.56 90 TYR A C 1
ATOM 706 O O . TYR A 1 90 ? 1.179 2.832 7.920 1.00 73.56 90 TYR A O 1
ATOM 714 N N . SER A 1 91 ? 1.140 4.183 9.661 1.00 74.00 91 SER A N 1
ATOM 715 C CA . SER A 1 91 ? -0.297 4.120 9.869 1.00 74.00 91 SER A CA 1
ATOM 716 C C . SER A 1 91 ? -0.835 5.524 10.100 1.00 74.00 91 SER A C 1
ATOM 718 O O . SER A 1 91 ? -0.149 6.401 10.631 1.00 74.00 91 SER A O 1
ATOM 720 N N . ASN A 1 92 ? -2.087 5.732 9.712 1.00 73.38 92 ASN A N 1
ATOM 721 C CA . ASN A 1 92 ? -2.847 6.865 10.214 1.00 73.38 92 ASN A CA 1
ATOM 722 C C . ASN A 1 92 ? -3.775 6.417 11.309 1.00 73.38 92 ASN A C 1
ATOM 724 O O . ASN A 1 92 ? -4.262 5.292 11.309 1.00 73.38 92 ASN A O 1
ATOM 728 N N . ARG A 1 93 ? -4.179 7.396 12.108 1.00 79.38 93 ARG A N 1
ATOM 729 C CA . ARG A 1 93 ? -5.318 7.277 13.004 1.00 79.38 93 ARG A CA 1
ATOM 730 C C . ARG A 1 93 ? -6.441 8.175 12.498 1.00 79.38 93 ARG A C 1
ATOM 732 O O . ARG A 1 93 ? -6.275 9.394 12.410 1.00 79.38 93 ARG A O 1
ATOM 739 N N . ILE A 1 94 ? -7.554 7.560 12.106 1.00 79.94 94 ILE A N 1
ATOM 740 C CA . ILE A 1 94 ? -8.742 8.248 11.596 1.00 79.94 94 ILE A CA 1
ATOM 741 C C . ILE A 1 94 ? -9.865 8.085 12.614 1.00 79.94 94 ILE A C 1
ATOM 743 O O . ILE A 1 94 ? -10.403 6.995 12.791 1.00 79.94 94 ILE A O 1
ATOM 747 N N . ASP A 1 95 ? -10.241 9.176 13.272 1.00 86.50 95 ASP A N 1
ATOM 748 C CA . ASP A 1 95 ? -11.307 9.157 14.270 1.00 86.50 95 ASP A CA 1
ATOM 749 C C . ASP A 1 95 ? -12.675 9.110 13.585 1.00 86.50 95 ASP A C 1
ATOM 751 O O . ASP A 1 95 ? -13.004 9.951 12.744 1.00 86.50 95 ASP A O 1
ATOM 755 N N . CYS A 1 96 ? -13.509 8.141 13.960 1.00 86.31 96 CYS A N 1
ATOM 756 C CA . CYS A 1 96 ? -14.876 8.082 13.472 1.00 86.31 96 CYS A CA 1
ATOM 757 C C . CYS A 1 96 ? -15.670 9.293 13.988 1.00 86.31 96 CYS A C 1
ATOM 759 O O . CYS A 1 96 ? -15.885 9.402 15.199 1.00 86.31 96 CYS A O 1
ATOM 761 N N . PRO A 1 97 ? -16.223 10.150 13.109 1.00 87.44 97 PRO A N 1
ATOM 762 C CA . PRO A 1 97 ? -16.906 11.371 13.537 1.00 87.44 97 PRO A CA 1
ATOM 763 C C . PRO A 1 97 ? -18.215 11.099 14.291 1.00 87.44 97 PRO A C 1
ATOM 765 O O . PRO A 1 97 ? -18.758 11.997 14.926 1.00 87.44 97 PRO A O 1
ATOM 768 N N . ARG A 1 98 ? -18.747 9.869 14.221 1.00 90.50 98 ARG A N 1
ATOM 769 C CA . ARG A 1 98 ? -19.981 9.478 14.915 1.00 90.50 98 ARG A CA 1
ATOM 770 C C . ARG A 1 98 ? -19.736 8.909 16.310 1.00 90.50 98 ARG A C 1
ATOM 772 O O . ARG A 1 98 ? -20.522 9.187 17.206 1.00 90.50 98 ARG A O 1
ATOM 779 N N . CYS A 1 99 ? -18.725 8.059 16.483 1.00 93.56 99 CYS A N 1
ATOM 780 C CA . CYS A 1 99 ? -18.541 7.303 17.729 1.00 93.56 99 CYS A CA 1
ATOM 781 C C . CYS A 1 99 ? -17.145 7.431 18.347 1.00 93.56 99 CYS A C 1
ATOM 783 O O . CYS A 1 99 ? -16.876 6.765 19.339 1.00 93.56 99 CYS A O 1
ATOM 785 N N . GLY A 1 100 ? -16.248 8.220 17.749 1.00 90.88 100 GLY A N 1
ATOM 786 C CA . GLY A 1 100 ? -14.886 8.440 18.244 1.00 90.88 100 GLY A CA 1
ATOM 787 C C . GLY A 1 100 ? -13.952 7.230 18.151 1.00 90.88 100 GLY A C 1
ATOM 788 O O . GLY A 1 100 ? -12.819 7.318 18.604 1.00 90.88 100 GLY A O 1
ATOM 789 N N . HIS A 1 101 ? -14.395 6.103 17.578 1.00 92.06 101 HIS A N 1
ATOM 790 C CA . HIS A 1 101 ? -13.529 4.934 17.382 1.00 92.06 101 HIS A CA 1
ATOM 791 C C . HIS A 1 101 ? -12.410 5.270 16.406 1.00 92.06 101 HIS A C 1
ATOM 793 O O . HIS A 1 101 ? -12.690 5.796 15.327 1.00 92.06 101 HIS A O 1
ATOM 799 N N . VAL A 1 102 ? -11.180 4.920 16.763 1.00 88.88 102 VAL A N 1
ATOM 800 C CA . VAL A 1 102 ? -10.010 5.129 15.913 1.00 88.88 102 VAL A CA 1
ATOM 801 C C . VAL A 1 102 ? -9.928 4.007 14.886 1.00 88.88 102 VAL A C 1
ATOM 803 O O . VAL A 1 102 ? -9.852 2.835 15.237 1.00 88.88 102 VAL A O 1
ATOM 806 N N . TYR A 1 103 ? -9.940 4.372 13.611 1.00 85.69 103 TYR A N 1
ATOM 807 C CA . TYR A 1 103 ? -9.621 3.479 12.509 1.00 85.69 103 TYR A CA 1
ATOM 808 C C . TYR A 1 103 ? -8.129 3.605 12.194 1.00 85.69 103 TYR A C 1
ATOM 810 O O . TYR A 1 103 ? -7.671 4.661 11.748 1.00 85.69 103 TYR A O 1
ATOM 818 N N . ASP A 1 104 ? -7.389 2.535 12.465 1.00 85.12 104 ASP A N 1
ATOM 819 C CA . ASP A 1 104 ? -5.937 2.422 12.314 1.00 85.12 104 ASP A CA 1
ATOM 820 C C . ASP A 1 104 ? -5.564 1.226 11.410 1.00 85.12 104 ASP A C 1
ATOM 822 O O . ASP A 1 104 ? -6.406 0.710 10.665 1.00 85.12 104 ASP A O 1
ATOM 826 N N . MET A 1 105 ? -4.304 0.780 11.445 1.00 85.31 105 MET A N 1
ATOM 827 C CA . MET A 1 105 ? -3.826 -0.334 10.621 1.00 85.31 105 MET A CA 1
ATOM 828 C C . MET A 1 105 ? -4.566 -1.635 10.929 1.00 85.31 105 MET A C 1
ATOM 830 O O . MET A 1 105 ? -4.830 -2.438 10.036 1.00 85.31 105 MET A O 1
ATOM 834 N N . TYR A 1 106 ? -4.906 -1.862 12.195 1.00 89.44 106 TYR A N 1
ATOM 835 C CA . TYR A 1 106 ? -5.584 -3.084 12.601 1.00 89.44 106 TYR A CA 1
ATOM 836 C C . TYR A 1 106 ? -6.985 -3.143 11.989 1.00 89.44 106 TYR A C 1
ATOM 838 O O . TYR A 1 106 ? -7.342 -4.145 11.366 1.00 89.44 106 TYR A O 1
ATOM 846 N N . GLU A 1 107 ? -7.752 -2.053 12.094 1.00 89.25 107 GLU A N 1
ATOM 847 C CA . GLU A 1 107 ? -9.090 -1.989 11.493 1.00 89.25 107 GLU A CA 1
ATOM 848 C C . GLU A 1 107 ? -9.023 -2.070 9.970 1.00 89.25 107 GLU A C 1
ATOM 850 O O . GLU A 1 107 ? -9.850 -2.737 9.343 1.00 89.25 107 GLU A O 1
ATOM 855 N N . PHE A 1 108 ? -7.986 -1.472 9.381 1.00 85.38 108 PHE A N 1
ATOM 856 C CA . PHE A 1 108 ? -7.701 -1.603 7.964 1.00 85.38 108 PHE A CA 1
ATOM 857 C C . PHE A 1 108 ? -7.528 -3.060 7.528 1.00 85.38 108 PHE A C 1
ATOM 859 O O . PHE A 1 108 ? -8.204 -3.515 6.603 1.00 85.38 108 PHE A O 1
ATOM 866 N N . LEU A 1 109 ? -6.621 -3.794 8.173 1.00 88.06 109 LEU A N 1
ATOM 867 C CA . LEU A 1 109 ? -6.311 -5.177 7.813 1.00 88.06 109 LEU A CA 1
ATOM 868 C C . LEU A 1 109 ? -7.521 -6.078 8.025 1.00 88.06 109 LEU A C 1
ATOM 870 O O . LEU A 1 109 ? -7.838 -6.911 7.179 1.00 88.06 109 LEU A O 1
ATOM 874 N N . LYS A 1 110 ? -8.246 -5.862 9.122 1.00 91.69 110 LYS A N 1
ATOM 875 C CA . LYS A 1 110 ? -9.479 -6.582 9.424 1.00 91.69 110 LYS A CA 1
ATOM 876 C C . LYS A 1 110 ? -10.549 -6.356 8.358 1.00 91.69 110 LYS A C 1
ATOM 878 O O . LYS A 1 110 ? -11.182 -7.321 7.927 1.00 91.69 110 LYS A O 1
ATOM 883 N N . GLN A 1 111 ? -10.725 -5.116 7.895 1.00 89.06 111 GLN A N 1
ATOM 884 C CA . GLN A 1 111 ? -11.622 -4.810 6.781 1.00 89.06 111 GLN A CA 1
ATOM 885 C C . GLN A 1 111 ? -11.134 -5.466 5.481 1.00 89.06 111 GLN A C 1
ATOM 887 O O . GLN A 1 111 ? -11.928 -6.106 4.797 1.00 89.06 111 GLN A O 1
ATOM 892 N N . GLY A 1 112 ? -9.838 -5.388 5.167 1.00 86.25 112 GLY A N 1
ATOM 893 C CA . GLY A 1 112 ? -9.262 -6.022 3.977 1.00 86.25 112 GLY A CA 1
ATOM 894 C C . GLY A 1 112 ? -9.472 -7.539 3.946 1.00 86.25 112 GLY A C 1
ATOM 895 O O . GLY A 1 112 ? -9.875 -8.081 2.919 1.00 86.25 112 GLY A O 1
ATOM 896 N N . ILE A 1 113 ? -9.285 -8.221 5.081 1.00 90.25 113 ILE A N 1
ATOM 897 C CA . ILE A 1 113 ? -9.567 -9.657 5.222 1.00 90.25 113 ILE A CA 1
ATOM 898 C C . ILE A 1 113 ? -11.055 -9.940 4.990 1.00 90.25 113 ILE A C 1
ATOM 900 O O . ILE A 1 113 ? -11.391 -10.905 4.305 1.00 90.25 113 ILE A O 1
ATOM 904 N N . ALA A 1 114 ? -11.948 -9.112 5.535 1.00 89.81 114 ALA A N 1
ATOM 905 C CA . ALA A 1 114 ? -13.387 -9.284 5.364 1.00 89.81 114 ALA A CA 1
ATOM 906 C C . ALA A 1 114 ? -13.852 -9.058 3.911 1.00 89.81 114 ALA A C 1
ATOM 908 O O . ALA A 1 114 ? -14.766 -9.738 3.454 1.00 89.81 114 ALA A O 1
ATOM 909 N N . GLU A 1 115 ? -13.236 -8.120 3.185 1.00 87.06 115 GLU A N 1
ATOM 910 C CA . GLU A 1 115 ? -13.627 -7.743 1.817 1.00 87.06 115 GLU A CA 1
ATOM 911 C C . GLU A 1 115 ? -12.984 -8.608 0.729 1.00 87.06 115 GLU A C 1
ATOM 913 O O . GLU A 1 115 ? -13.594 -8.847 -0.314 1.00 87.06 115 GLU A O 1
ATOM 918 N N . HIS A 1 116 ? -11.743 -9.045 0.937 1.00 84.81 116 HIS A N 1
ATOM 919 C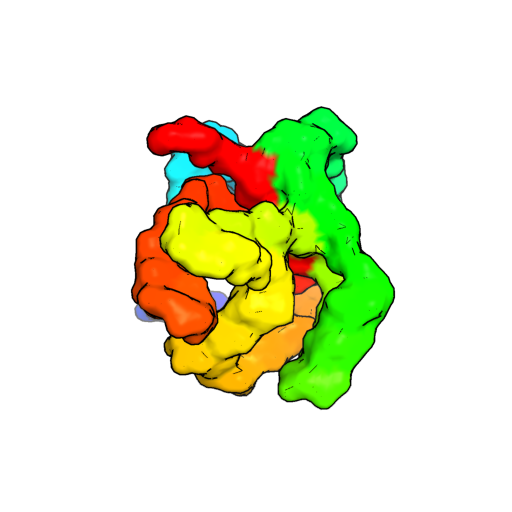 CA . HIS A 1 116 ? -10.939 -9.716 -0.089 1.00 84.81 116 HIS A CA 1
ATOM 920 C C . HIS A 1 116 ? -10.593 -11.163 0.266 1.00 84.81 116 HIS A C 1
ATOM 922 O O . HIS A 1 116 ? -10.148 -11.915 -0.595 1.00 84.81 116 HIS A O 1
ATOM 928 N N . GLY A 1 117 ? -10.825 -11.575 1.510 1.00 88.88 117 GLY A N 1
ATOM 929 C CA . GLY A 1 117 ? -10.390 -12.867 2.014 1.00 88.88 117 GLY A CA 1
ATOM 930 C C . GLY A 1 117 ? -8.946 -12.835 2.510 1.00 88.88 117 GLY A C 1
ATOM 931 O O . GLY A 1 117 ? -8.088 -12.102 2.011 1.00 88.88 117 GLY A O 1
ATOM 932 N N . ARG A 1 118 ? -8.684 -13.667 3.519 1.00 90.19 118 ARG A N 1
ATOM 933 C CA . ARG A 1 118 ? -7.384 -13.778 4.187 1.00 90.19 118 ARG A CA 1
ATOM 934 C C . ARG A 1 118 ? -6.254 -14.137 3.222 1.00 90.19 118 ARG A C 1
ATOM 936 O O . ARG A 1 118 ? -5.229 -13.469 3.240 1.00 90.19 118 ARG A O 1
ATOM 943 N N . GLU A 1 119 ? -6.479 -15.110 2.341 1.00 89.50 119 GLU A N 1
ATOM 944 C CA . GLU A 1 119 ? -5.468 -15.599 1.391 1.00 89.50 119 GLU A CA 1
ATOM 945 C C . GLU A 1 119 ? -4.938 -14.496 0.468 1.00 89.50 119 GLU A C 1
ATOM 947 O O . GLU A 1 119 ? -3.751 -14.460 0.161 1.00 89.50 119 GLU A O 1
ATOM 952 N N . ILE A 1 120 ? -5.798 -13.561 0.048 1.00 85.62 120 ILE A N 1
ATOM 953 C CA . ILE A 1 120 ? -5.377 -12.437 -0.796 1.00 85.62 120 ILE A CA 1
ATOM 954 C C . ILE A 1 120 ? -4.517 -11.462 0.007 1.00 85.62 120 ILE A C 1
ATOM 956 O O . ILE A 1 120 ? -3.495 -10.998 -0.491 1.00 85.62 120 ILE A O 1
ATOM 960 N N . VAL A 1 121 ? -4.915 -11.149 1.243 1.00 84.44 121 VAL A N 1
ATOM 961 C CA . VAL A 1 121 ? -4.159 -10.236 2.113 1.00 84.44 121 VAL A CA 1
ATOM 962 C C . VAL A 1 121 ? -2.794 -10.826 2.463 1.00 84.44 121 VAL A C 1
ATOM 964 O O . VAL A 1 121 ? -1.791 -10.131 2.347 1.00 84.44 121 VAL A O 1
ATOM 967 N N . GLU A 1 122 ? -2.742 -12.106 2.824 1.00 86.50 122 GLU A N 1
ATOM 968 C CA . GLU A 1 122 ? -1.495 -12.823 3.111 1.00 86.50 122 GLU A CA 1
ATOM 969 C C . GLU A 1 122 ? -0.622 -12.966 1.866 1.00 86.50 122 GLU A C 1
ATOM 971 O O . GLU A 1 122 ? 0.570 -12.691 1.929 1.00 86.50 122 GLU A O 1
ATOM 976 N N . GLY A 1 123 ? -1.206 -13.323 0.719 1.00 84.19 123 GLY A N 1
ATOM 977 C CA . GLY A 1 123 ? -0.476 -13.446 -0.542 1.00 84.19 123 GLY A CA 1
ATOM 978 C C . GLY A 1 123 ? 0.108 -12.121 -1.025 1.00 84.19 123 GLY A C 1
ATOM 979 O O . GLY A 1 123 ? 1.171 -12.112 -1.636 1.00 84.19 123 GLY A O 1
ATOM 980 N N . ILE A 1 124 ? -0.560 -11.007 -0.717 1.00 80.50 124 ILE A N 1
ATOM 981 C CA . ILE A 1 124 ? 0.010 -9.671 -0.853 1.00 80.50 124 ILE A CA 1
ATOM 982 C C . ILE A 1 124 ? 1.170 -9.556 0.149 1.00 80.50 124 ILE A C 1
ATOM 984 O O . ILE A 1 124 ? 2.307 -9.512 -0.285 1.00 80.50 124 ILE A O 1
ATOM 988 N N . LEU A 1 125 ? 0.951 -9.626 1.467 1.00 79.38 125 LEU A N 1
ATOM 989 C CA . LEU A 1 125 ? 2.006 -9.479 2.499 1.00 79.38 125 LEU A CA 1
ATOM 990 C C . LEU A 1 125 ? 3.241 -10.387 2.337 1.00 79.38 125 LEU A C 1
ATOM 992 O O . LEU A 1 125 ? 4.314 -10.020 2.805 1.00 79.38 125 LEU A O 1
ATOM 996 N N . ALA A 1 126 ? 3.111 -11.523 1.657 1.00 83.81 126 ALA A N 1
ATOM 997 C CA . ALA A 1 126 ? 4.188 -12.468 1.384 1.00 83.81 126 ALA A CA 1
ATOM 998 C C . ALA A 1 126 ? 5.004 -12.170 0.107 1.00 83.81 126 ALA A C 1
ATOM 1000 O O . ALA A 1 126 ? 5.871 -12.967 -0.252 1.00 83.81 126 ALA A O 1
ATOM 1001 N N . LEU A 1 127 ? 4.746 -11.076 -0.621 1.00 80.31 127 LEU A N 1
ATOM 1002 C CA . LEU A 1 127 ? 5.547 -10.720 -1.795 1.00 80.31 127 LEU A CA 1
ATOM 1003 C C . LEU A 1 127 ? 6.967 -10.290 -1.380 1.00 80.31 127 LEU A C 1
ATOM 1005 O O . LEU A 1 127 ? 7.168 -9.225 -0.801 1.00 80.31 127 LEU A O 1
ATOM 1009 N N . GLU A 1 128 ? 7.967 -11.108 -1.717 1.00 77.25 128 GLU A N 1
ATOM 1010 C CA . GLU A 1 128 ? 9.373 -10.846 -1.366 1.00 77.25 128 GLU A CA 1
ATOM 1011 C C . GLU A 1 128 ? 10.089 -9.953 -2.398 1.00 77.25 128 GLU A C 1
ATOM 1013 O O . GLU A 1 128 ? 10.763 -8.983 -2.036 1.00 77.25 128 GLU A O 1
ATOM 1018 N N . ASP A 1 129 ? 9.904 -10.255 -3.689 1.00 81.12 129 ASP A N 1
ATOM 1019 C CA . ASP A 1 129 ? 10.633 -9.621 -4.803 1.00 81.12 129 ASP A CA 1
ATOM 1020 C C . ASP A 1 129 ? 9.842 -8.519 -5.522 1.00 81.12 129 ASP A C 1
ATOM 1022 O O . ASP A 1 129 ? 10.383 -7.766 -6.341 1.00 81.12 129 ASP A O 1
ATOM 1026 N N . ALA A 1 130 ? 8.548 -8.415 -5.229 1.00 84.69 130 ALA A N 1
ATOM 1027 C CA . ALA A 1 130 ? 7.638 -7.481 -5.868 1.00 84.69 130 ALA A CA 1
ATOM 1028 C C . ALA A 1 130 ? 6.905 -6.635 -4.829 1.00 84.69 130 ALA A C 1
ATOM 1030 O O . ALA A 1 130 ? 6.576 -7.082 -3.739 1.00 84.69 130 ALA A O 1
ATOM 1031 N N . ALA A 1 131 ? 6.593 -5.406 -5.207 1.00 85.00 131 ALA A N 1
ATOM 1032 C CA . ALA A 1 131 ? 5.769 -4.498 -4.444 1.00 85.00 131 ALA A CA 1
ATOM 1033 C C . ALA A 1 131 ? 4.569 -4.061 -5.285 1.00 85.00 131 ALA A C 1
ATOM 1035 O O . ALA A 1 131 ? 4.669 -3.838 -6.494 1.00 85.00 131 ALA A O 1
ATOM 1036 N N . VAL A 1 132 ? 3.427 -3.903 -4.624 1.00 84.38 132 VAL A N 1
ATOM 1037 C CA . VAL A 1 132 ? 2.210 -3.344 -5.211 1.00 84.38 132 VAL A CA 1
ATOM 1038 C C . VAL A 1 132 ? 2.065 -1.901 -4.745 1.00 84.38 132 VAL A C 1
ATOM 1040 O O . VAL A 1 132 ? 1.891 -1.647 -3.559 1.00 84.38 132 VAL A O 1
ATOM 1043 N N . ILE A 1 133 ? 2.104 -0.941 -5.663 1.00 84.00 133 ILE A N 1
ATOM 1044 C CA . ILE A 1 133 ? 1.839 0.464 -5.351 1.00 84.00 133 ILE A CA 1
ATOM 1045 C C . ILE A 1 133 ? 0.452 0.824 -5.860 1.00 84.00 133 ILE A C 1
ATOM 1047 O O . ILE A 1 133 ? 0.221 0.833 -7.070 1.00 84.00 133 ILE A O 1
ATOM 1051 N N . ARG A 1 134 ? -0.489 1.138 -4.965 1.00 82.56 134 ARG A N 1
ATOM 1052 C CA . ARG A 1 134 ? -1.818 1.635 -5.361 1.00 82.56 134 ARG A CA 1
ATOM 1053 C C . ARG A 1 134 ? -1.853 3.143 -5.198 1.00 82.56 134 ARG A C 1
ATOM 1055 O O . ARG A 1 134 ? -1.716 3.658 -4.096 1.00 82.56 134 ARG A O 1
ATOM 1062 N N . VAL A 1 135 ? -2.079 3.842 -6.299 1.00 82.06 135 VAL A N 1
ATOM 1063 C CA . VAL A 1 135 ? -2.190 5.296 -6.337 1.00 82.06 135 VAL A CA 1
ATOM 1064 C C . VAL A 1 135 ? -3.662 5.679 -6.425 1.00 82.06 135 VAL A C 1
ATOM 1066 O O . VAL A 1 135 ? -4.390 5.207 -7.301 1.00 82.06 135 VAL A O 1
ATOM 1069 N N . ASN A 1 136 ? -4.096 6.511 -5.486 1.00 73.19 136 ASN A N 1
ATOM 1070 C CA . ASN A 1 136 ? -5.445 7.032 -5.295 1.00 73.19 136 ASN A CA 1
ATOM 1071 C C . ASN A 1 136 ? -6.574 5.993 -5.423 1.00 73.19 136 ASN A C 1
ATOM 1073 O O . ASN A 1 136 ? -7.571 6.258 -6.108 1.00 73.19 136 ASN A O 1
ATOM 1077 N N . PRO A 1 137 ? -6.475 4.792 -4.816 1.00 72.56 137 PRO A N 1
ATOM 1078 C CA . PRO A 1 137 ? -7.546 3.824 -4.936 1.00 72.56 137 PRO A CA 1
ATOM 1079 C C . PRO A 1 137 ? -8.800 4.347 -4.235 1.00 72.56 137 PRO A C 1
ATOM 1081 O O . PRO A 1 137 ? -8.748 5.056 -3.231 1.00 72.56 137 PRO A O 1
ATOM 1084 N N . VAL A 1 138 ? -9.953 3.970 -4.779 1.00 67.38 138 VAL A N 1
ATOM 1085 C CA . VAL A 1 138 ? -11.227 4.210 -4.107 1.00 67.38 138 VAL A CA 1
ATOM 1086 C C . VAL A 1 138 ? -11.337 3.183 -2.997 1.00 67.38 138 VAL A C 1
ATOM 1088 O O . VAL A 1 138 ? -11.498 1.998 -3.285 1.00 67.38 138 VAL A O 1
ATOM 1091 N N . GLN A 1 139 ? -11.242 3.629 -1.750 1.00 67.88 139 GLN A N 1
ATOM 1092 C CA . GLN A 1 139 ? -11.510 2.778 -0.604 1.00 67.88 139 GLN A CA 1
ATOM 1093 C C . GLN A 1 139 ? -12.537 3.434 0.309 1.00 67.88 139 GLN A C 1
ATOM 1095 O O . GLN A 1 139 ? -12.426 4.604 0.675 1.00 67.88 139 GLN A O 1
ATOM 1100 N N . SER A 1 140 ? -13.575 2.675 0.640 1.00 75.31 140 SER A N 1
ATOM 1101 C CA . SER A 1 140 ? -14.583 3.084 1.607 1.00 75.31 140 SER A CA 1
ATOM 1102 C C . SER A 1 140 ? -14.171 2.543 2.961 1.00 75.31 140 SER A C 1
ATOM 1104 O O . SER A 1 140 ? -14.275 1.349 3.199 1.00 75.31 140 SER A O 1
ATOM 1106 N N . LEU A 1 141 ? -13.673 3.409 3.835 1.00 81.25 141 LEU A N 1
ATOM 1107 C CA . LEU A 1 141 ? -13.334 3.019 5.197 1.00 81.25 141 LEU A CA 1
ATOM 1108 C C . LEU A 1 141 ? -14.642 2.806 5.961 1.00 81.25 141 LEU A C 1
ATOM 1110 O O . LEU A 1 141 ? -15.524 3.667 5.929 1.00 81.25 141 LEU A O 1
ATOM 1114 N N . VAL A 1 142 ? -14.798 1.678 6.642 1.00 86.69 142 VAL A N 1
ATOM 1115 C CA . VAL A 1 142 ? -16.020 1.373 7.389 1.00 86.69 142 VAL A CA 1
ATOM 1116 C C . VAL A 1 142 ? -15.695 1.355 8.871 1.00 86.69 142 VAL A C 1
ATOM 1118 O O . VAL A 1 142 ? -14.921 0.525 9.336 1.00 86.69 142 VAL A O 1
ATOM 1121 N N . CYS A 1 143 ? -16.309 2.248 9.651 1.00 88.06 143 CYS A N 1
ATOM 1122 C CA . CYS A 1 143 ? -16.128 2.212 11.099 1.00 88.06 143 CYS A CA 1
ATOM 1123 C C . CYS A 1 143 ? -16.625 0.858 11.649 1.00 88.06 143 CYS A C 1
ATOM 1125 O O . CYS A 1 143 ? -17.807 0.535 11.476 1.00 88.06 143 CYS A O 1
ATOM 1127 N N . PRO A 1 144 ? -15.790 0.080 12.357 1.00 90.19 144 PRO A N 1
ATOM 1128 C CA . PRO A 1 144 ? -16.162 -1.254 12.826 1.00 90.19 144 PRO A CA 1
ATOM 1129 C C . PRO A 1 144 ? -17.306 -1.216 13.845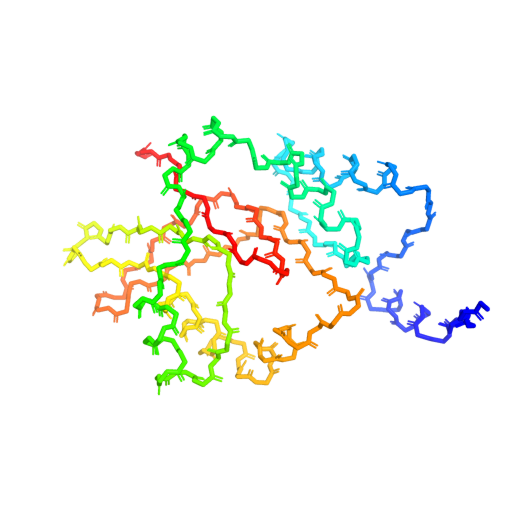 1.00 90.19 144 PRO A C 1
ATOM 1131 O O . PRO A 1 144 ? -18.135 -2.128 13.845 1.00 90.19 144 PRO A O 1
ATOM 1134 N N . ASN A 1 145 ? -17.408 -0.146 14.641 1.00 93.38 145 ASN A N 1
ATOM 1135 C CA . ASN A 1 145 ? -18.393 -0.021 15.718 1.00 93.38 145 ASN A CA 1
ATOM 1136 C C . ASN A 1 145 ? -19.767 0.434 15.218 1.00 93.38 145 ASN A C 1
ATOM 1138 O O . ASN A 1 145 ? -20.774 -0.205 15.503 1.00 93.38 145 ASN A O 1
ATOM 1142 N N . CYS A 1 146 ? -19.828 1.541 14.472 1.00 92.81 146 CYS A N 1
ATOM 1143 C CA . CYS A 1 146 ? -21.103 2.159 14.079 1.00 92.81 146 CYS A CA 1
ATOM 1144 C C . CYS A 1 146 ? -21.449 2.007 12.590 1.00 92.81 146 CYS A C 1
ATOM 1146 O O . CYS A 1 146 ? -22.453 2.562 12.140 1.00 92.81 146 CYS A O 1
ATOM 1148 N N . LYS A 1 147 ? -20.604 1.294 11.831 1.00 92.81 147 LYS A N 1
ATOM 1149 C CA . LYS A 1 147 ? -20.748 1.002 10.394 1.00 92.81 147 LYS A CA 1
ATOM 1150 C C . LYS A 1 147 ? -20.866 2.236 9.497 1.00 92.81 147 LYS A C 1
ATOM 1152 O O . LYS A 1 147 ? -21.309 2.139 8.356 1.00 92.81 147 LYS A O 1
ATOM 1157 N N . LEU A 1 148 ? -20.463 3.406 9.997 1.00 87.38 148 LEU A N 1
ATOM 1158 C CA . LEU A 1 148 ? -20.390 4.616 9.192 1.00 87.38 148 LEU A CA 1
ATOM 1159 C C . LEU A 1 148 ? -19.363 4.422 8.071 1.00 87.38 148 LEU A C 1
ATOM 1161 O O . LEU A 1 148 ? -18.209 4.092 8.348 1.00 87.38 148 LEU A O 1
ATOM 1165 N N . LEU A 1 149 ? -19.787 4.677 6.832 1.00 85.56 149 LEU A N 1
ATOM 1166 C CA . LEU A 1 149 ? -18.891 4.835 5.693 1.00 85.56 149 LEU A CA 1
ATOM 1167 C C . LEU A 1 149 ? -18.142 6.158 5.853 1.00 85.56 149 LEU A C 1
ATOM 1169 O O . LEU A 1 149 ? -18.704 7.238 5.670 1.00 85.56 149 LEU A O 1
ATOM 1173 N N . MET A 1 150 ? -16.878 6.059 6.230 1.00 78.69 150 MET A N 1
ATOM 1174 C CA . MET A 1 150 ? -15.953 7.174 6.294 1.00 78.69 150 MET A CA 1
ATOM 1175 C C . MET A 1 150 ? -15.310 7.309 4.913 1.00 78.69 150 MET A C 1
ATOM 1177 O O . MET A 1 150 ? -14.834 6.334 4.324 1.00 78.69 150 MET A O 1
ATOM 1181 N N . ARG A 1 151 ? -15.336 8.519 4.350 1.00 64.19 151 ARG A N 1
ATOM 1182 C CA . ARG A 1 151 ? -14.628 8.770 3.095 1.00 64.19 151 ARG A CA 1
ATOM 1183 C C . ARG A 1 151 ? -13.129 8.720 3.381 1.00 64.19 151 ARG A C 1
ATOM 1185 O O . ARG A 1 151 ? -12.619 9.575 4.095 1.00 64.19 151 ARG A O 1
ATOM 1192 N N . GLY A 1 152 ? -12.451 7.718 2.823 1.00 53.06 152 GLY A N 1
ATOM 1193 C CA . GLY A 1 152 ? -11.016 7.806 2.584 1.00 53.06 152 GLY A CA 1
ATOM 1194 C C . GLY A 1 152 ? -10.766 8.840 1.485 1.00 53.06 152 GLY A C 1
ATOM 1195 O O . GLY A 1 152 ? -11.552 8.951 0.539 1.00 53.06 152 GLY A O 1
ATOM 1196 N N . HIS A 1 153 ? -9.716 9.637 1.627 1.00 52.06 153 HIS A N 1
ATOM 1197 C CA . HIS A 1 153 ? -9.280 10.578 0.596 1.00 52.06 153 HIS A CA 1
ATOM 1198 C C . HIS A 1 153 ? -8.495 9.837 -0.506 1.00 52.06 153 HIS A C 1
ATOM 1200 O O . HIS A 1 153 ? -8.237 8.645 -0.389 1.00 52.06 153 HIS A O 1
ATOM 1206 N N . PRO A 1 154 ? -8.144 10.469 -1.635 1.00 45.00 154 PRO A N 1
ATOM 1207 C CA . PRO A 1 154 ? -7.227 9.851 -2.587 1.00 45.00 154 PRO A CA 1
ATOM 1208 C C . PRO A 1 154 ? -5.891 9.543 -1.887 1.00 45.00 154 PRO A C 1
ATOM 1210 O O . PRO A 1 154 ? -5.284 10.423 -1.277 1.00 45.00 154 PRO A O 1
ATOM 1213 N N . HIS A 1 155 ? -5.495 8.271 -1.881 1.00 56.00 155 HIS A N 1
ATOM 1214 C CA . HIS A 1 155 ? -4.432 7.744 -1.022 1.00 56.00 155 HIS A CA 1
ATOM 1215 C C . HIS A 1 155 ? -3.309 7.071 -1.822 1.00 56.00 155 HIS A C 1
ATOM 1217 O O . HIS A 1 155 ? -3.538 6.490 -2.874 1.00 56.00 155 HIS A O 1
ATOM 1223 N N . TYR A 1 156 ? -2.094 7.077 -1.288 1.00 46.25 156 TYR A N 1
ATOM 1224 C CA . TYR A 1 156 ? -0.961 6.313 -1.809 1.00 46.25 156 TYR A CA 1
ATOM 1225 C C . TYR A 1 156 ? -0.750 5.073 -0.925 1.00 46.25 156 TYR A C 1
ATOM 1227 O O . TYR A 1 156 ? -0.699 5.223 0.290 1.00 46.25 156 TYR A O 1
ATOM 1235 N N . TYR A 1 157 ? -0.619 3.877 -1.509 1.00 53.38 157 TYR A N 1
ATOM 1236 C CA . TYR A 1 157 ? -0.320 2.626 -0.797 1.00 53.38 157 TYR A CA 1
ATOM 1237 C C . TYR A 1 157 ? 0.986 2.059 -1.342 1.00 53.38 157 TYR A C 1
ATOM 1239 O O . TYR A 1 157 ? 1.029 1.696 -2.515 1.00 53.38 157 TYR A O 1
ATOM 1247 N N . GLY A 1 158 ? 2.019 1.969 -0.504 1.00 46.53 158 GLY A N 1
ATOM 1248 C CA . GLY A 1 158 ? 3.219 1.166 -0.746 1.00 46.53 158 GLY A CA 1
ATOM 1249 C C . GLY A 1 158 ? 3.101 -0.154 0.013 1.00 46.53 158 GLY A C 1
ATOM 1250 O O . GLY A 1 158 ? 2.551 -0.188 1.109 1.00 46.53 158 GLY A O 1
ATOM 1251 N N . HIS A 1 159 ? 3.529 -1.256 -0.588 1.00 48.91 159 HIS A N 1
ATOM 1252 C CA . HIS A 1 159 ? 3.222 -2.594 -0.091 1.00 48.91 159 HIS A CA 1
ATOM 1253 C C . HIS A 1 159 ? 4.359 -3.249 0.712 1.00 48.91 159 HIS A C 1
ATOM 1255 O O . HIS A 1 159 ? 4.066 -4.082 1.562 1.00 48.91 159 HIS A O 1
ATOM 1261 N N . CYS A 1 160 ? 5.621 -2.828 0.571 1.00 32.69 160 CYS A N 1
ATOM 1262 C CA . CYS A 1 160 ? 6.678 -3.344 1.460 1.00 32.69 160 CYS A CA 1
ATOM 1263 C C . CYS A 1 160 ? 6.798 -2.565 2.786 1.00 32.69 160 CYS A C 1
ATOM 1265 O O . CYS A 1 160 ? 7.596 -2.929 3.643 1.00 32.69 160 CYS A O 1
ATOM 1267 N N . GLN A 1 161 ? 6.035 -1.475 2.918 1.00 39.53 161 GLN A N 1
ATOM 1268 C CA . GLN A 1 161 ? 5.845 -0.656 4.112 1.00 39.53 161 GLN A CA 1
ATOM 1269 C C . GLN A 1 161 ? 4.454 -0.051 3.966 1.00 39.53 161 GLN A C 1
ATOM 1271 O O . GLN A 1 161 ? 4.260 0.882 3.182 1.00 39.53 161 GLN A O 1
ATOM 1276 N N . TYR A 1 162 ? 3.470 -0.631 4.641 1.00 44.50 162 TYR A N 1
ATOM 1277 C CA . TYR A 1 162 ? 2.100 -0.158 4.515 1.00 44.50 162 TYR A CA 1
ATOM 1278 C C . TYR A 1 162 ? 2.041 1.293 5.011 1.00 44.50 162 TYR A C 1
ATOM 1280 O O . TYR A 1 162 ? 2.661 1.588 6.019 1.00 44.50 162 TYR A O 1
ATOM 1288 N N . ALA A 1 163 ? 1.376 2.213 4.308 1.00 40.84 163 ALA A N 1
ATOM 1289 C CA . ALA A 1 163 ? 1.238 3.605 4.733 1.00 40.84 163 ALA A CA 1
ATOM 1290 C C . ALA A 1 163 ? -0.146 4.136 4.356 1.00 40.84 163 ALA A C 1
ATOM 1292 O O . ALA A 1 163 ? -0.577 4.014 3.213 1.00 40.84 163 ALA A O 1
ATOM 1293 N N . CYS A 1 164 ? -0.843 4.734 5.317 1.00 45.78 164 CYS A N 1
ATOM 1294 C CA . CYS A 1 164 ? -2.049 5.521 5.084 1.00 45.78 164 CYS A CA 1
ATOM 1295 C C . CYS A 1 164 ? -1.654 6.997 5.314 1.00 45.78 164 CYS A C 1
ATOM 1297 O O . CYS A 1 164 ? -0.919 7.240 6.260 1.00 45.78 164 CYS A O 1
ATOM 1299 N N . CYS A 1 165 ? -2.144 7.974 4.520 1.00 40.88 165 CYS A N 1
ATOM 1300 C CA . CYS A 1 165 ? -1.996 9.443 4.748 1.00 40.88 165 CYS A CA 1
ATOM 1301 C C . CYS A 1 165 ? -3.245 10.107 5.386 1.00 40.88 165 CYS A C 1
ATOM 1303 O O . CYS A 1 165 ? -4.339 9.916 4.855 1.00 40.88 165 CYS A O 1
ATOM 1305 N N . ARG A 1 166 ? -3.137 10.848 6.496 1.00 38.03 166 ARG A N 1
ATOM 1306 C CA . ARG A 1 166 ? -4.208 11.623 7.165 1.00 38.03 166 ARG A CA 1
ATOM 1307 C C . ARG A 1 166 ? -4.206 13.037 6.592 1.00 38.03 166 ARG A C 1
ATOM 1309 O O . ARG A 1 166 ? -3.430 13.875 7.024 1.00 38.03 166 ARG A O 1
ATOM 1316 N N . GLY A 1 167 ? -5.074 13.344 5.632 1.00 30.72 167 GLY A N 1
ATOM 1317 C CA . GLY A 1 167 ? -5.139 14.703 5.085 1.00 30.72 167 GLY A CA 1
ATOM 1318 C C . GLY A 1 167 ? -6.493 15.082 4.493 1.00 30.72 167 GLY A C 1
ATOM 1319 O O . GLY A 1 167 ? -6.927 14.450 3.534 1.00 30.72 167 GLY A O 1
ATOM 1320 N N . GLY A 1 168 ? -7.088 16.151 5.051 1.00 25.91 168 GLY A N 1
ATOM 1321 C CA . GLY A 1 168 ? -8.177 16.959 4.477 1.00 25.91 168 GLY A CA 1
ATOM 1322 C C . GLY A 1 168 ? -9.458 17.048 5.322 1.00 25.91 168 GLY A C 1
ATOM 1323 O O . GLY A 1 168 ? -10.283 16.150 5.267 1.00 25.91 168 GLY A O 1
ATOM 1324 N N . GLN A 1 169 ? -9.646 18.131 6.086 1.00 24.47 169 GLN A N 1
ATOM 1325 C CA . GLN A 1 169 ? -10.915 18.461 6.758 1.00 24.47 169 GLN A CA 1
ATOM 1326 C C . GLN A 1 169 ? -11.972 18.991 5.765 1.00 24.47 169 GLN A C 1
ATOM 1328 O O . GLN A 1 169 ? -11.609 19.644 4.788 1.00 24.47 169 GLN A O 1
ATOM 1333 N N . VAL A 1 170 ? -13.243 18.779 6.152 1.00 29.80 170 VAL A N 1
ATOM 1334 C CA . VAL A 1 170 ? -14.552 19.220 5.599 1.00 29.80 170 VAL A CA 1
ATOM 1335 C C . VAL A 1 170 ? -15.043 18.584 4.296 1.00 29.80 170 VAL A C 1
ATOM 1337 O O . VAL A 1 170 ? -14.476 18.845 3.217 1.00 29.80 170 VAL A O 1
#

Mean predicted aligned error: 7.16 Å

Nearest PDB structures (foldseek):
  4v6o-assembly1_BP  TM=3.083E-01  e=4.727E+00  Escherichia coli
  6ddd-assembly1_Z  TM=2.114E-01  e=3.256E+00  Staphylococcus aureus

Organism: NCBI:txid103838

Radius of gyration: 16.94 Å; Cα contacts (8 Å, |Δi|>4): 241; chains: 1; bounding box: 41×36×43 Å

Solvent-accessible surface area (backbone atoms only — not comparable to full-atom values): 9923 Å² total; per-residue (Å²): 128,88,79,82,62,60,68,60,53,52,55,48,39,74,73,78,46,86,87,85,85,78,58,69,68,62,54,40,50,52,55,51,49,34,50,77,70,70,35,73,50,75,45,82,39,47,42,69,54,47,54,52,40,48,64,70,64,63,38,78,64,50,34,61,66,15,58,35,39,67,58,45,72,66,59,38,49,49,33,33,74,77,69,72,43,88,74,61,41,33,26,25,77,44,65,34,92,88,77,64,52,71,44,33,60,59,55,48,50,55,48,47,32,73,75,65,34,54,68,56,52,49,58,55,74,65,47,79,67,47,25,49,36,34,23,32,53,92,53,78,41,60,40,89,87,80,62,48,77,41,84,54,59,83,35,58,34,43,56,89,37,37,38,44,70,41,68,84,86,133

Secondary structure (DSSP, 8-state):
-----HHHHHHHHHTT-------HHHHHHHHHHHHHTT--EEEEEEHHHHHHHHHHH--HHHHHHTT-EEPPHHHHHHHHHHH-----BEE--EE-TTT--EE-HHHHHHHHHHHH-HHHHHHHHT-SSEEEEEES---EEE-TTT--EEEPPS-EE-SSSB--------

Foldseek 3Di:
DDDDDVVVVVVCVVVVDDDDDDDLVVVLVVLVVCQVVQHWDKDKAWPVSLVVNCVVVDDPVQCVQQVKAWQDPVNQVVCCVPVVDHATAIWHWDQDPPPRDTDIVSLVLVVCCVPPNPCVSVVLLPDDTIKMKTFQDFDFRADPPPRDGDGQGRFIAIRPHGIGGHHDDD